Protein AF-A0A6M3KGF4-F1 (afdb_monomer_lite)

Structure (mmCIF, N/CA/C/O backbone):
data_AF-A0A6M3KGF4-F1
#
_entry.id   AF-A0A6M3KGF4-F1
#
loop_
_atom_site.group_PDB
_atom_site.id
_atom_site.type_symbol
_atom_site.label_atom_id
_atom_site.label_alt_id
_atom_site.label_comp_id
_atom_site.label_asym_id
_atom_site.label_entity_id
_atom_site.label_seq_id
_atom_site.pdbx_PDB_ins_code
_atom_site.Cartn_x
_atom_site.Cartn_y
_atom_site.Cartn_z
_atom_site.occupancy
_atom_site.B_iso_or_equiv
_atom_site.auth_seq_id
_atom_site.auth_comp_id
_atom_site.auth_asym_id
_atom_site.auth_atom_id
_atom_site.pdbx_PDB_model_num
ATOM 1 N N . MET A 1 1 ? -1.467 29.979 -28.316 1.00 37.75 1 MET A N 1
ATOM 2 C CA . MET A 1 1 ? -2.458 28.995 -27.836 1.00 37.75 1 MET A CA 1
ATOM 3 C C . MET A 1 1 ? -1.749 27.664 -27.635 1.00 37.75 1 MET A C 1
ATOM 5 O O . MET A 1 1 ? -1.586 26.930 -28.591 1.00 37.75 1 MET A O 1
ATOM 9 N N . TYR A 1 2 ? -1.258 27.412 -26.422 1.00 24.67 2 TYR A N 1
ATOM 10 C CA . TYR A 1 2 ? -0.949 26.083 -25.887 1.00 24.67 2 TYR A CA 1
ATOM 11 C C . TYR A 1 2 ? -1.239 26.147 -24.384 1.00 24.67 2 TYR A C 1
ATOM 13 O O . TYR A 1 2 ? -1.019 27.176 -23.746 1.00 24.67 2 TYR A O 1
ATOM 21 N N . LEU A 1 3 ? -1.892 25.095 -23.906 1.00 28.03 3 LEU A N 1
ATOM 22 C CA . LEU A 1 3 ? -2.767 25.063 -22.739 1.00 28.03 3 LEU A CA 1
ATOM 23 C C . LEU A 1 3 ? -2.008 25.151 -21.410 1.00 28.03 3 LEU A C 1
ATOM 25 O O . LEU A 1 3 ? -0.875 24.692 -21.294 1.00 28.03 3 LEU A O 1
ATOM 29 N N . ALA A 1 4 ? -2.687 25.726 -20.415 1.00 31.45 4 ALA A N 1
ATOM 30 C CA . ALA A 1 4 ? -2.263 25.841 -19.028 1.00 31.45 4 ALA A CA 1
ATOM 31 C C . ALA A 1 4 ? -1.691 24.514 -18.497 1.00 31.45 4 ALA A C 1
ATOM 33 O O . ALA A 1 4 ? -2.421 23.547 -18.274 1.00 31.45 4 ALA A O 1
ATOM 34 N N . GLY A 1 5 ? -0.375 24.478 -18.284 1.00 29.86 5 GLY A N 1
ATOM 35 C CA . GLY A 1 5 ? 0.292 23.399 -17.572 1.00 29.86 5 GLY A CA 1
ATOM 36 C C . GLY A 1 5 ? -0.103 23.470 -16.106 1.00 29.86 5 GLY A C 1
ATOM 37 O O . GLY A 1 5 ? 0.486 24.218 -15.332 1.00 29.86 5 GLY A O 1
ATOM 38 N N . THR A 1 6 ? -1.137 22.726 -15.723 1.00 32.28 6 THR A N 1
ATOM 39 C CA . THR A 1 6 ? -1.469 22.520 -14.315 1.00 32.28 6 THR A CA 1
ATOM 40 C C . THR A 1 6 ? -0.235 21.934 -13.636 1.00 32.28 6 THR A C 1
ATOM 42 O O . THR A 1 6 ? 0.205 20.850 -14.026 1.00 32.28 6 THR A O 1
ATOM 45 N N . ASN A 1 7 ? 0.318 22.634 -12.645 1.00 32.19 7 ASN A N 1
ATOM 46 C CA . ASN A 1 7 ? 1.295 22.095 -11.703 1.00 32.19 7 ASN A CA 1
ATOM 47 C C . ASN A 1 7 ? 0.668 20.879 -11.000 1.00 32.19 7 ASN A C 1
ATOM 49 O O . ASN A 1 7 ? 0.086 21.006 -9.924 1.00 32.19 7 ASN A O 1
ATOM 53 N N . ARG A 1 8 ? 0.705 19.703 -11.638 1.00 37.78 8 ARG A N 1
ATOM 54 C CA . ARG A 1 8 ? 0.238 18.453 -11.043 1.00 37.78 8 ARG A CA 1
ATOM 55 C C . ARG A 1 8 ? 1.224 18.100 -9.944 1.00 37.78 8 ARG A C 1
ATOM 57 O O . ARG A 1 8 ? 2.333 17.647 -10.207 1.00 37.78 8 ARG A O 1
ATOM 64 N N . ILE A 1 9 ? 0.806 18.376 -8.717 1.00 43.25 9 ILE A N 1
ATOM 65 C CA . ILE A 1 9 ? 1.417 17.868 -7.496 1.00 43.25 9 ILE A CA 1
ATOM 66 C C . ILE A 1 9 ? 1.456 16.339 -7.633 1.00 43.25 9 ILE A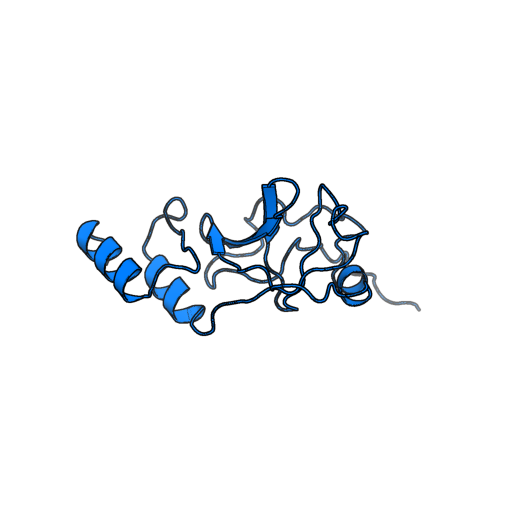 C 1
ATOM 68 O O . ILE A 1 9 ? 0.431 15.710 -7.896 1.00 43.25 9 ILE A O 1
ATOM 72 N N . ILE A 1 10 ? 2.663 15.776 -7.584 1.00 44.53 10 ILE A N 1
ATOM 73 C CA . ILE A 1 10 ? 2.916 14.351 -7.806 1.00 44.53 10 ILE A CA 1
ATOM 74 C C . ILE A 1 10 ? 2.739 13.641 -6.472 1.00 44.53 10 ILE A C 1
ATOM 76 O O . ILE A 1 10 ? 3.567 13.780 -5.574 1.00 44.53 10 ILE A O 1
ATOM 80 N N . ASP A 1 11 ? 1.673 12.861 -6.373 1.00 50.09 11 ASP A N 1
ATOM 81 C CA . ASP A 1 11 ? 1.500 11.905 -5.297 1.00 50.09 11 ASP A CA 1
ATOM 82 C C . ASP A 1 11 ? 2.476 10.734 -5.499 1.00 50.09 11 ASP A C 1
ATOM 84 O O . ASP A 1 11 ? 2.529 10.127 -6.569 1.00 50.09 11 ASP A O 1
ATOM 88 N N . THR A 1 12 ? 3.248 10.385 -4.467 1.00 51.66 12 THR A N 1
ATOM 89 C CA . THR A 1 12 ? 4.120 9.192 -4.447 1.00 51.66 12 THR A CA 1
ATOM 90 C C . THR A 1 12 ? 3.331 7.873 -4.334 1.00 51.66 12 THR A C 1
ATOM 92 O O . THR A 1 12 ? 3.932 6.812 -4.179 1.00 51.66 12 THR A O 1
ATOM 95 N N . GLY A 1 13 ? 1.995 7.955 -4.430 1.00 54.28 13 GLY A N 1
ATOM 96 C CA . GLY A 1 13 ? 0.993 6.895 -4.589 1.00 54.28 13 GLY A CA 1
ATOM 97 C C . GLY A 1 13 ? -0.425 7.471 -4.475 1.00 54.28 13 GLY A C 1
ATOM 98 O O . GLY A 1 13 ? -0.625 8.466 -3.786 1.00 54.28 13 GLY A O 1
ATOM 99 N N . ASP A 1 14 ? -1.408 6.886 -5.162 1.00 58.22 14 ASP A N 1
ATOM 100 C CA . ASP A 1 14 ? -2.791 7.389 -5.245 1.00 58.22 14 ASP A CA 1
ATOM 101 C C . ASP A 1 14 ? -3.824 6.508 -4.518 1.00 58.22 14 ASP A C 1
ATOM 103 O O . ASP A 1 14 ? -5.027 6.763 -4.598 1.00 58.22 14 ASP A O 1
ATOM 107 N N . THR A 1 15 ? -3.365 5.497 -3.774 1.00 55.19 15 THR A N 1
ATOM 108 C CA . THR A 1 15 ? -4.227 4.637 -2.961 1.00 55.19 15 THR A CA 1
ATOM 109 C C . THR A 1 15 ? -4.331 5.173 -1.534 1.00 55.19 15 THR A C 1
ATOM 111 O O . THR A 1 15 ? -3.426 5.004 -0.712 1.00 55.19 15 THR A O 1
ATOM 114 N N . TYR A 1 16 ? -5.449 5.818 -1.215 1.00 60.41 16 TYR A N 1
ATOM 115 C CA . TYR A 1 16 ? -5.696 6.384 0.113 1.00 60.41 16 TYR A CA 1
ATOM 116 C C . TYR A 1 16 ? -6.655 5.515 0.907 1.00 60.41 16 TYR A C 1
ATOM 118 O O . TYR A 1 16 ? -7.542 4.876 0.352 1.00 60.41 16 TYR A O 1
ATOM 126 N N . PHE A 1 17 ? -6.481 5.541 2.224 1.00 58.16 17 PHE A N 1
ATOM 127 C CA . PHE A 1 17 ? -7.542 5.179 3.151 1.00 58.16 17 PHE A CA 1
ATOM 128 C C . PHE A 1 17 ? -8.685 6.183 2.968 1.00 58.16 17 PHE A C 1
ATOM 130 O O . PHE A 1 17 ? -8.419 7.388 2.969 1.00 58.16 17 PHE A O 1
ATOM 137 N N . ALA A 1 18 ? -9.924 5.711 2.807 1.00 57.31 18 ALA A N 1
ATOM 138 C CA . ALA A 1 18 ? -11.056 6.498 2.301 1.00 57.31 18 ALA A CA 1
ATOM 139 C C . ALA A 1 18 ? -11.340 7.837 3.024 1.00 57.31 18 ALA A C 1
ATOM 141 O O . ALA A 1 18 ? -11.991 8.710 2.457 1.00 57.31 18 ALA A O 1
ATOM 142 N N . GLU A 1 19 ? -10.855 8.022 4.254 1.00 52.41 19 GLU A N 1
ATOM 143 C CA . GLU A 1 19 ? -11.136 9.188 5.105 1.00 52.41 19 GLU A CA 1
ATOM 144 C C . GLU A 1 19 ? -10.016 10.243 5.173 1.00 52.41 19 GLU A C 1
ATOM 146 O O . GLU A 1 19 ? -10.200 11.278 5.815 1.00 52.41 19 GLU A O 1
ATOM 151 N N . ILE A 1 20 ? -8.842 10.020 4.568 1.00 55.28 20 ILE A N 1
ATOM 152 C CA . ILE A 1 20 ? -7.712 10.957 4.709 1.00 55.28 20 ILE A CA 1
ATOM 153 C C . ILE A 1 20 ? -7.602 11.862 3.482 1.00 55.28 20 I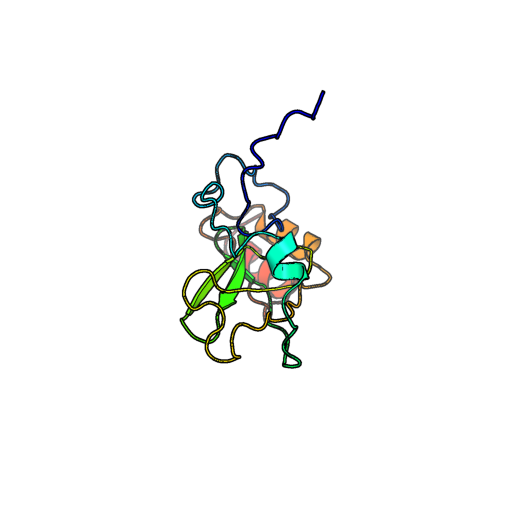LE A C 1
ATOM 155 O O . ILE A 1 20 ? -7.287 11.406 2.385 1.00 55.28 20 ILE A O 1
ATOM 159 N N . SER A 1 21 ? -7.815 13.170 3.687 1.00 49.88 21 SER A N 1
ATOM 160 C CA . SER A 1 21 ? -7.526 14.190 2.672 1.00 49.88 21 SER A CA 1
ATOM 161 C C . SER A 1 21 ? -6.041 14.172 2.291 1.00 49.88 21 SER A C 1
ATOM 163 O O . SER A 1 21 ? -5.159 14.155 3.156 1.00 49.88 21 SER A O 1
ATOM 165 N N . LYS A 1 22 ? -5.777 14.264 0.982 1.00 52.19 22 LYS A N 1
ATOM 166 C CA . LYS A 1 22 ? -4.439 14.402 0.388 1.00 52.19 22 LYS A CA 1
ATOM 167 C C . LYS A 1 22 ? -3.641 15.584 0.955 1.00 52.19 22 LYS A C 1
ATOM 169 O O . LYS A 1 22 ? -2.410 15.561 0.935 1.00 52.19 22 LYS A O 1
ATOM 174 N N . ASP A 1 23 ? -4.328 16.597 1.481 1.00 50.03 23 ASP A N 1
ATOM 175 C CA . ASP A 1 23 ? -3.736 17.885 1.849 1.00 50.03 23 ASP A CA 1
ATOM 176 C C . ASP A 1 23 ? -2.842 17.830 3.096 1.00 50.03 23 ASP A C 1
ATOM 178 O O . ASP A 1 23 ? -1.932 18.650 3.225 1.00 50.03 23 ASP A O 1
ATOM 182 N N . ASN A 1 24 ? -3.051 16.843 3.979 1.00 46.66 24 ASN A N 1
ATOM 183 C CA . ASN A 1 24 ? -2.377 16.750 5.284 1.00 46.66 24 ASN A CA 1
ATOM 184 C C . ASN A 1 24 ? -1.395 15.573 5.403 1.00 46.66 24 ASN A C 1
ATOM 186 O O . ASN A 1 24 ? -0.907 15.270 6.493 1.00 46.66 24 ASN A O 1
ATOM 190 N N . ILE A 1 25 ? -1.092 14.892 4.297 1.00 48.97 25 ILE A N 1
ATOM 191 C CA . ILE A 1 25 ? -0.169 13.757 4.293 1.00 48.97 25 ILE A CA 1
ATOM 192 C C . ILE A 1 25 ? 1.254 14.249 3.991 1.00 48.97 25 ILE A C 1
ATOM 194 O O . ILE A 1 25 ? 1.548 14.705 2.888 1.00 48.97 25 ILE A O 1
ATOM 198 N N . ALA A 1 26 ? 2.170 14.128 4.957 1.00 41.38 26 ALA A N 1
ATOM 199 C CA . ALA A 1 26 ? 3.587 14.429 4.742 1.00 41.38 26 ALA A CA 1
ATOM 200 C C . ALA A 1 26 ? 4.182 13.542 3.621 1.00 41.38 26 ALA A C 1
ATOM 202 O O . ALA A 1 26 ? 4.044 12.316 3.653 1.00 41.38 26 ALA A O 1
ATOM 203 N N . GLY A 1 27 ? 4.852 14.167 2.642 1.00 44.97 27 GLY A N 1
ATOM 204 C CA . GLY A 1 27 ? 5.556 13.492 1.536 1.00 44.97 27 GLY A CA 1
ATOM 205 C C . GLY A 1 27 ? 4.881 13.551 0.155 1.00 44.97 27 GLY A C 1
ATOM 206 O O . GLY A 1 27 ? 5.489 13.121 -0.819 1.00 44.97 27 GLY A O 1
ATOM 207 N N . SER A 1 28 ? 3.678 14.123 0.037 1.00 46.09 28 SER A N 1
ATOM 208 C CA . SER A 1 28 ? 2.869 14.165 -1.201 1.00 46.09 28 SER A CA 1
ATOM 209 C C . SER A 1 28 ? 3.263 15.241 -2.228 1.00 46.09 28 SER A C 1
ATOM 211 O O . SER A 1 28 ? 2.584 15.404 -3.236 1.00 46.09 28 SER A O 1
ATOM 213 N N . LYS A 1 29 ? 4.324 16.030 -1.990 1.00 50.06 29 LYS A N 1
ATOM 214 C CA . LYS A 1 29 ? 4.611 17.244 -2.789 1.00 50.06 29 LYS A CA 1
ATOM 215 C C . LYS A 1 29 ? 6.022 17.330 -3.374 1.00 50.06 29 LYS A C 1
ATOM 217 O O . LYS A 1 29 ? 6.435 18.411 -3.784 1.00 50.06 29 LYS A O 1
ATOM 222 N N . VAL A 1 30 ? 6.773 16.226 -3.432 1.00 50.06 30 VAL A N 1
ATOM 223 C CA . VAL A 1 30 ? 8.117 16.232 -4.037 1.00 50.06 30 VAL A CA 1
ATOM 224 C C . VAL A 1 30 ? 8.060 15.651 -5.446 1.00 50.06 30 VAL A C 1
ATOM 226 O O . VAL A 1 30 ? 7.818 14.463 -5.642 1.00 50.06 30 VAL A O 1
ATOM 229 N N . ALA A 1 31 ? 8.318 16.499 -6.442 1.00 50.97 31 ALA A N 1
ATOM 230 C CA . ALA A 1 31 ? 8.403 16.089 -7.835 1.00 50.97 31 ALA A CA 1
ATOM 231 C C . ALA A 1 31 ? 9.699 15.309 -8.101 1.00 50.97 31 ALA A C 1
ATOM 233 O O . ALA A 1 31 ? 10.722 15.869 -8.491 1.00 50.97 31 ALA A O 1
ATOM 234 N N . ILE A 1 32 ? 9.655 13.992 -7.917 1.00 60.38 32 ILE A N 1
ATOM 235 C CA . ILE A 1 32 ? 10.729 13.096 -8.342 1.00 60.38 32 ILE A CA 1
ATOM 236 C C . ILE A 1 32 ? 10.388 12.595 -9.749 1.00 60.38 32 ILE A C 1
ATOM 238 O O . ILE A 1 32 ? 9.541 11.722 -9.912 1.00 60.38 32 ILE A O 1
ATOM 242 N N . LYS A 1 33 ? 11.043 13.145 -10.784 1.00 63.81 33 LYS A N 1
ATOM 243 C CA . LYS A 1 33 ? 10.737 12.886 -12.212 1.00 63.81 33 LYS A CA 1
ATOM 244 C C . LYS A 1 33 ? 10.594 1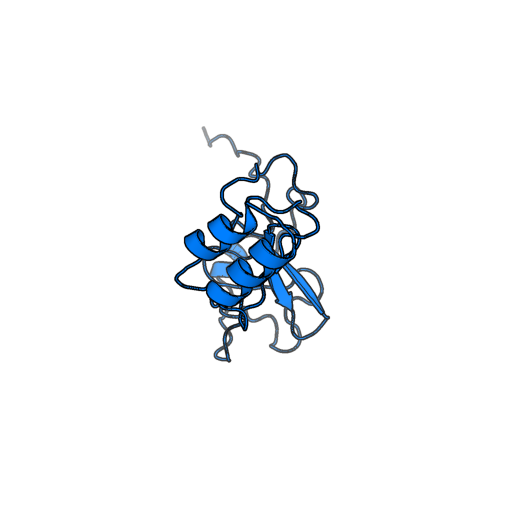1.393 -12.567 1.00 63.81 33 LYS A C 1
ATOM 246 O O . LYS A 1 33 ? 9.771 11.038 -13.403 1.00 63.81 33 LYS A O 1
ATOM 251 N N . PHE A 1 34 ? 11.364 10.514 -11.925 1.00 65.69 34 PHE A N 1
ATOM 252 C CA . PHE A 1 34 ? 11.335 9.069 -12.191 1.00 65.69 34 PHE A CA 1
ATOM 253 C C . PHE A 1 34 ? 10.230 8.295 -11.452 1.00 65.69 34 PHE A C 1
ATOM 255 O O . PHE A 1 34 ? 9.992 7.141 -11.784 1.00 65.69 34 PHE A O 1
ATOM 262 N N . LEU A 1 35 ? 9.545 8.912 -10.487 1.00 68.12 35 LEU A N 1
ATOM 263 C CA . LEU A 1 35 ? 8.368 8.344 -9.812 1.00 68.12 35 LEU A CA 1
ATOM 264 C C . LEU A 1 35 ? 7.054 8.868 -10.395 1.00 68.12 35 LEU A C 1
ATOM 266 O O . LEU A 1 35 ? 5.988 8.652 -9.828 1.00 68.12 35 LEU A O 1
ATOM 270 N N . GLN A 1 36 ? 7.115 9.575 -11.524 1.00 73.38 36 GLN A N 1
ATOM 271 C CA . GLN A 1 36 ? 5.912 9.943 -12.253 1.00 73.38 36 GLN A CA 1
ATOM 272 C C . GLN A 1 36 ? 5.181 8.675 -12.692 1.00 73.38 36 GLN A C 1
ATOM 274 O O . GLN A 1 36 ? 5.802 7.768 -13.247 1.00 73.38 36 GLN A O 1
ATOM 279 N N . ARG A 1 37 ? 3.863 8.643 -12.475 1.00 75.19 37 ARG A N 1
ATOM 280 C CA . ARG A 1 37 ? 2.981 7.537 -12.870 1.00 75.19 37 ARG A CA 1
ATOM 281 C C . ARG A 1 37 ? 3.243 7.083 -14.307 1.00 75.19 37 ARG A C 1
ATOM 283 O O . ARG A 1 37 ? 3.503 5.907 -14.528 1.00 75.19 37 ARG A O 1
ATOM 290 N N . ASP A 1 38 ? 3.283 8.023 -15.251 1.00 80.06 38 ASP A N 1
ATOM 291 C CA . ASP A 1 38 ? 3.536 7.727 -16.667 1.00 80.06 38 ASP A CA 1
ATOM 292 C C . ASP A 1 38 ? 4.924 7.111 -16.893 1.00 80.06 38 ASP A C 1
ATOM 294 O O . ASP A 1 38 ? 5.073 6.200 -17.703 1.00 80.06 38 ASP A O 1
ATOM 298 N N . THR A 1 39 ? 5.945 7.546 -16.151 1.00 82.25 39 THR A N 1
ATOM 299 C CA . THR A 1 39 ? 7.271 6.913 -16.199 1.00 82.25 39 THR A CA 1
ATOM 300 C C . THR A 1 39 ? 7.196 5.474 -15.694 1.00 82.25 39 THR A C 1
ATOM 302 O O . THR A 1 39 ? 7.694 4.574 -16.361 1.00 82.25 39 THR A O 1
ATOM 305 N N . ILE A 1 40 ? 6.543 5.237 -14.550 1.00 85.12 40 ILE A N 1
ATOM 306 C CA . ILE A 1 40 ? 6.407 3.903 -13.944 1.00 85.12 40 ILE A CA 1
ATOM 307 C C . ILE A 1 40 ? 5.642 2.949 -14.872 1.00 85.12 40 ILE A C 1
ATOM 309 O O . ILE A 1 40 ? 6.072 1.811 -15.050 1.00 85.12 40 ILE A O 1
ATOM 313 N N . LEU A 1 41 ? 4.550 3.411 -15.489 1.00 87.25 41 LEU A N 1
ATOM 314 C CA . LEU A 1 41 ? 3.730 2.620 -16.415 1.00 87.25 41 LEU A CA 1
ATOM 315 C C . LEU A 1 41 ? 4.501 2.158 -17.660 1.00 87.25 41 LEU A C 1
ATOM 317 O O . LEU A 1 41 ? 4.179 1.114 -18.220 1.00 87.25 41 LEU A O 1
ATOM 321 N N . 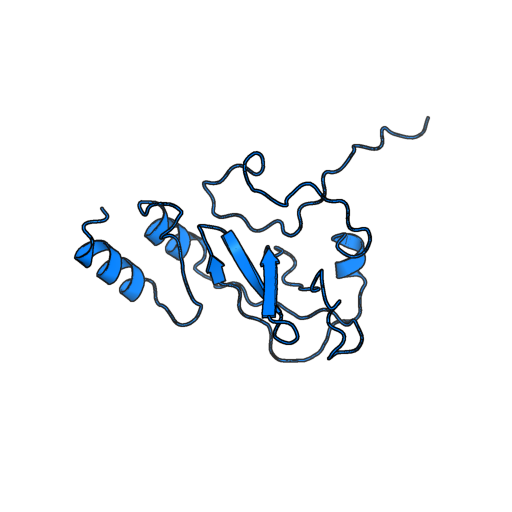ASN A 1 42 ? 5.517 2.914 -18.080 1.00 90.00 42 ASN A N 1
ATOM 322 C CA . ASN A 1 42 ? 6.321 2.615 -19.266 1.00 90.00 42 ASN A CA 1
ATOM 323 C C . ASN A 1 42 ? 7.591 1.797 -18.968 1.00 90.00 42 ASN A C 1
ATOM 325 O O . ASN A 1 42 ? 8.331 1.455 -19.892 1.00 90.00 42 ASN A O 1
ATOM 329 N N . LEU A 1 43 ? 7.879 1.478 -17.701 1.00 91.69 43 LEU A N 1
ATOM 330 C CA . LEU A 1 43 ? 9.041 0.664 -17.344 1.00 91.69 43 LEU A CA 1
ATOM 331 C C . LEU A 1 43 ? 8.767 -0.838 -17.535 1.00 91.69 43 LEU A C 1
ATOM 333 O O . LEU A 1 43 ? 7.648 -1.301 -17.304 1.00 91.69 43 LEU A O 1
ATOM 337 N N . PRO A 1 44 ? 9.791 -1.645 -17.877 1.00 96.81 44 PRO A N 1
ATOM 338 C CA . PRO A 1 44 ? 9.620 -3.086 -17.988 1.00 96.81 44 PRO A CA 1
ATOM 339 C C . PRO A 1 44 ? 9.219 -3.704 -16.647 1.00 96.81 44 PRO A C 1
ATOM 341 O O . PRO A 1 44 ? 9.797 -3.404 -15.596 1.00 96.81 44 PRO A O 1
ATOM 344 N N . VAL A 1 45 ? 8.247 -4.610 -16.692 1.00 96.75 45 VAL A N 1
ATOM 345 C CA . VAL A 1 45 ? 7.726 -5.288 -15.505 1.00 96.75 45 VAL A CA 1
ATOM 346 C C . VAL A 1 45 ? 8.587 -6.503 -15.177 1.00 96.75 45 VAL A C 1
ATOM 348 O O . VAL A 1 45 ? 8.908 -7.319 -16.038 1.00 96.75 45 VAL A O 1
ATOM 351 N N . TYR A 1 46 ? 8.957 -6.642 -13.909 1.00 97.50 46 TYR A N 1
ATOM 352 C CA . TYR A 1 46 ? 9.612 -7.840 -13.407 1.00 97.50 46 TYR A CA 1
ATOM 353 C C . TYR A 1 46 ? 8.592 -8.966 -13.202 1.00 97.50 46 TYR A C 1
ATOM 355 O O . TYR A 1 46 ? 7.623 -8.807 -12.454 1.00 97.50 46 TYR A O 1
ATOM 363 N N . ASP A 1 47 ? 8.833 -10.115 -13.836 1.00 95.25 47 ASP A N 1
ATOM 364 C CA . ASP A 1 47 ? 7.967 -11.294 -13.754 1.00 95.25 47 ASP A CA 1
ATOM 365 C C . ASP A 1 47 ? 8.282 -12.164 -12.527 1.00 95.25 47 ASP A C 1
ATOM 367 O O . ASP A 1 47 ? 8.686 -13.319 -12.613 1.00 95.25 47 ASP A O 1
ATOM 371 N N . GLY A 1 48 ? 8.176 -11.550 -11.351 1.00 95.19 48 GLY A N 1
ATOM 372 C CA . GLY A 1 48 ? 8.341 -12.221 -10.067 1.00 95.19 48 GLY A CA 1
ATOM 373 C C . GLY A 1 48 ? 7.076 -12.176 -9.221 1.00 95.19 48 GLY A C 1
ATOM 374 O O . GLY A 1 48 ? 6.036 -11.639 -9.613 1.00 95.19 48 GLY A O 1
ATOM 375 N N . LYS A 1 49 ? 7.182 -12.708 -7.999 1.00 96.19 49 LYS A N 1
ATOM 376 C CA . LYS A 1 49 ? 6.092 -12.656 -7.020 1.00 96.19 49 LYS A CA 1
ATOM 377 C C . LYS A 1 49 ? 5.688 -11.194 -6.750 1.00 96.19 49 LYS A C 1
ATOM 379 O O . LYS A 1 49 ? 6.568 -10.375 -6.464 1.00 96.19 49 LYS A O 1
ATOM 384 N N . PRO A 1 50 ? 4.385 -10.856 -6.802 1.00 96.94 50 PRO A N 1
ATOM 385 C CA . PRO A 1 50 ? 3.929 -9.504 -6.517 1.00 96.94 50 PRO A CA 1
ATOM 386 C C . PRO A 1 50 ? 4.183 -9.138 -5.052 1.00 96.94 50 PRO A C 1
ATOM 388 O O . PRO A 1 50 ? 4.036 -9.972 -4.152 1.00 96.94 50 PRO A O 1
ATOM 391 N N . LEU A 1 51 ? 4.522 -7.873 -4.816 1.00 97.06 51 LEU A N 1
ATOM 392 C CA . LEU A 1 51 ? 4.604 -7.311 -3.473 1.00 97.06 51 LEU A CA 1
ATOM 393 C C . LEU A 1 51 ? 3.197 -7.166 -2.901 1.00 97.06 51 LEU A C 1
ATOM 395 O O . LEU A 1 51 ? 2.273 -6.797 -3.620 1.00 97.06 51 LEU A O 1
ATOM 399 N N . LYS A 1 52 ? 3.012 -7.443 -1.614 1.00 97.00 52 LYS A N 1
ATOM 400 C CA . LYS A 1 52 ? 1.720 -7.237 -0.957 1.00 97.00 52 LYS A CA 1
ATOM 401 C C . LYS A 1 52 ? 1.669 -5.826 -0.367 1.00 97.00 52 LYS A C 1
ATOM 403 O O . LYS A 1 52 ? 2.618 -5.413 0.299 1.00 97.00 52 LYS A O 1
ATOM 408 N N . ALA A 1 53 ? 0.582 -5.101 -0.610 1.00 95.38 53 ALA A N 1
ATOM 409 C CA . ALA A 1 53 ? 0.342 -3.823 0.055 1.00 95.38 53 ALA A CA 1
ATOM 410 C C . ALA A 1 53 ? -0.124 -4.041 1.498 1.00 95.38 53 ALA A C 1
ATOM 412 O O . ALA A 1 53 ? -0.748 -5.054 1.797 1.00 95.38 53 ALA A O 1
ATOM 413 N N . ARG A 1 54 ? 0.154 -3.081 2.375 1.00 95.38 54 ARG A N 1
ATOM 414 C CA . ARG A 1 54 ? -0.226 -3.091 3.795 1.00 95.38 54 ARG A CA 1
ATOM 415 C C . ARG A 1 54 ? -0.700 -1.704 4.221 1.00 95.38 54 ARG A C 1
ATOM 417 O O . ARG A 1 54 ? -0.418 -0.736 3.515 1.00 95.38 54 ARG A O 1
ATOM 424 N N . ILE A 1 55 ? -1.350 -1.580 5.375 1.00 92.62 55 ILE A N 1
ATOM 425 C CA . ILE A 1 55 ? -1.696 -0.271 5.946 1.00 92.62 55 ILE A CA 1
ATOM 426 C C . ILE A 1 55 ? -0.662 0.125 7.003 1.00 92.62 55 ILE A C 1
ATOM 428 O O . ILE A 1 55 ? -0.327 -0.650 7.898 1.00 92.62 55 ILE A O 1
ATOM 432 N N . ASN A 1 56 ? -0.154 1.354 6.904 1.00 90.44 56 ASN A N 1
ATOM 433 C CA . ASN A 1 56 ? 0.767 1.950 7.865 1.00 90.44 56 ASN A CA 1
ATOM 434 C C . ASN A 1 56 ? 0.336 3.366 8.243 1.00 90.44 56 ASN A C 1
ATOM 436 O O . ASN A 1 56 ? 0.406 4.265 7.404 1.00 90.44 56 ASN A O 1
ATOM 440 N N . PHE A 1 57 ? -0.061 3.591 9.498 1.00 88.75 57 PHE A N 1
ATOM 441 C CA . PHE A 1 57 ? -0.601 4.883 9.934 1.00 88.75 57 PHE A CA 1
ATOM 442 C C . PHE A 1 57 ? -1.721 5.365 8.999 1.00 88.75 57 PHE A C 1
ATOM 444 O O . PHE A 1 57 ? -1.658 6.483 8.491 1.00 88.75 57 PHE A O 1
ATOM 451 N N . ALA A 1 58 ? -2.691 4.488 8.711 1.00 86.56 58 ALA A N 1
ATOM 452 C CA . ALA A 1 58 ? -3.821 4.772 7.822 1.00 86.56 58 ALA A CA 1
ATOM 453 C C . ALA A 1 58 ? -3.448 5.066 6.353 1.00 86.56 58 ALA A C 1
ATOM 455 O O . ALA A 1 58 ? -4.147 5.795 5.659 1.00 86.56 58 ALA A O 1
ATOM 456 N N . ARG A 1 59 ? -2.330 4.523 5.863 1.00 86.44 59 ARG A N 1
ATOM 457 C CA . ARG A 1 59 ? -1.883 4.690 4.472 1.00 86.44 59 ARG A CA 1
ATOM 458 C C . ARG A 1 59 ? -1.615 3.342 3.840 1.00 86.44 59 ARG A C 1
ATOM 460 O O . ARG A 1 59 ? -0.904 2.539 4.442 1.00 86.44 59 ARG A O 1
ATOM 467 N N . TRP A 1 60 ? -2.121 3.113 2.633 1.00 89.94 60 TRP A N 1
ATOM 468 C CA . TRP A 1 60 ? -1.705 1.960 1.846 1.00 89.94 60 TRP A CA 1
ATOM 469 C C . TRP A 1 60 ? -0.272 2.165 1.374 1.00 89.94 60 TRP A C 1
ATOM 471 O O . TRP A 1 60 ? 0.029 3.128 0.673 1.00 89.94 60 TRP A O 1
ATOM 481 N N . VAL A 1 61 ? 0.613 1.261 1.780 1.00 91.31 61 VAL A N 1
ATOM 482 C CA . VAL A 1 61 ? 2.036 1.313 1.456 1.00 91.31 61 VAL A CA 1
ATOM 483 C C . VAL A 1 61 ? 2.534 -0.031 0.950 1.00 91.31 61 VAL A C 1
ATOM 485 O O . VAL A 1 61 ? 1.979 -1.089 1.259 1.00 91.31 61 VAL A O 1
ATOM 488 N N . VAL A 1 62 ? 3.631 0.011 0.206 1.00 93.81 62 VAL A N 1
ATOM 489 C CA . VAL A 1 62 ? 4.354 -1.157 -0.292 1.00 93.81 62 VAL A CA 1
ATOM 490 C C . VAL A 1 62 ? 5.805 -1.054 0.162 1.00 93.81 62 VAL A C 1
ATOM 492 O O . VAL A 1 62 ? 6.445 -0.018 -0.003 1.00 93.81 62 VAL A O 1
ATOM 495 N N . GLY A 1 63 ? 6.321 -2.126 0.765 1.00 94.56 63 GLY A N 1
ATOM 496 C CA . GLY A 1 63 ? 7.716 -2.207 1.199 1.00 94.56 63 GLY A CA 1
ATOM 497 C C . GLY A 1 63 ? 8.643 -2.661 0.072 1.00 94.56 63 GLY A C 1
ATOM 498 O O . GLY A 1 63 ? 8.353 -3.636 -0.622 1.00 94.56 63 GLY A O 1
ATOM 499 N N . CYS A 1 64 ? 9.779 -1.986 -0.078 1.00 95.00 64 CYS A N 1
ATOM 500 C CA . CYS A 1 64 ? 10.869 -2.390 -0.952 1.00 95.00 64 CYS A CA 1
ATOM 501 C C . CYS A 1 64 ? 11.614 -3.587 -0.335 1.00 95.00 64 CYS A C 1
ATOM 503 O O . CYS A 1 64 ? 12.210 -3.433 0.733 1.00 95.00 64 CYS A O 1
ATOM 505 N N . PRO A 1 65 ? 11.661 -4.755 -1.000 1.00 96.19 65 PRO A N 1
ATOM 506 C CA . PRO A 1 65 ? 12.357 -5.928 -0.466 1.00 96.19 65 PRO A CA 1
ATOM 507 C C . PRO A 1 65 ? 13.889 -5.804 -0.504 1.00 96.19 65 PRO A C 1
ATOM 509 O O . PRO A 1 65 ? 14.573 -6.639 0.072 1.00 96.19 65 PRO A O 1
ATOM 512 N N . ASN A 1 66 ? 14.426 -4.798 -1.201 1.00 95.62 66 ASN A N 1
ATOM 513 C CA . ASN A 1 66 ? 15.862 -4.613 -1.400 1.00 95.62 66 ASN A CA 1
ATOM 514 C C . ASN A 1 66 ? 16.474 -3.703 -0.324 1.00 95.62 66 ASN A C 1
ATOM 516 O O . ASN A 1 66 ? 17.374 -4.113 0.397 1.00 95.62 66 ASN A O 1
ATOM 520 N N . CYS A 1 67 ? 15.957 -2.479 -0.171 1.00 93.88 67 CYS A N 1
ATOM 521 C CA . CYS A 1 67 ? 16.540 -1.484 0.739 1.00 93.88 67 CYS A CA 1
ATOM 522 C C . CYS A 1 67 ? 15.692 -1.181 1.985 1.00 93.88 67 CYS A C 1
ATOM 524 O O . CYS A 1 67 ? 16.025 -0.266 2.733 1.00 93.88 67 CYS A O 1
ATOM 526 N N . GLY A 1 68 ? 14.565 -1.875 2.185 1.00 92.81 68 GLY A N 1
ATOM 527 C CA . GLY A 1 68 ? 13.690 -1.696 3.351 1.00 92.81 68 GLY A CA 1
ATOM 528 C C . GLY A 1 68 ? 12.846 -0.414 3.366 1.00 92.81 68 GLY A C 1
ATOM 529 O O . GLY A 1 68 ? 12.027 -0.248 4.268 1.00 92.81 68 GLY A O 1
ATOM 530 N N . ASN A 1 69 ? 12.991 0.476 2.375 1.00 90.62 69 ASN A N 1
ATOM 531 C CA . ASN A 1 69 ? 12.147 1.668 2.255 1.00 90.62 69 ASN A CA 1
ATOM 532 C C . ASN A 1 69 ? 10.685 1.295 1.946 1.00 90.62 69 ASN A C 1
ATOM 534 O O . ASN A 1 69 ? 10.409 0.186 1.490 1.00 90.62 69 ASN A O 1
ATOM 538 N N . ALA A 1 70 ? 9.745 2.218 2.133 1.00 89.75 70 ALA A N 1
ATOM 539 C CA . ALA A 1 70 ? 8.349 2.021 1.754 1.00 89.75 70 ALA A CA 1
ATOM 540 C C . ALA A 1 70 ? 7.800 3.233 1.002 1.00 89.75 70 ALA A C 1
ATOM 542 O O . ALA A 1 70 ? 8.115 4.367 1.341 1.00 89.75 70 ALA A O 1
ATOM 543 N N . GLU A 1 71 ? 6.944 2.970 0.018 1.00 86.00 71 GLU A N 1
ATOM 544 C CA . GLU A 1 71 ? 6.239 3.996 -0.758 1.00 86.00 71 GLU A CA 1
ATOM 545 C C . GLU A 1 71 ? 4.731 3.813 -0.609 1.00 86.00 71 GLU A C 1
ATOM 547 O O . GLU A 1 71 ? 4.271 2.740 -0.205 1.00 86.00 71 GLU A O 1
ATOM 552 N N . TYR A 1 72 ? 3.953 4.833 -0.963 1.00 83.50 72 TYR A N 1
ATOM 553 C CA . TYR A 1 72 ? 2.508 4.674 -1.092 1.00 83.50 72 TYR A CA 1
ATOM 554 C C . TYR A 1 72 ? 2.178 3.667 -2.198 1.00 83.50 72 TYR A C 1
ATOM 556 O O . TYR A 1 72 ? 2.906 3.518 -3.180 1.00 83.50 72 TYR A O 1
ATOM 564 N N . ALA A 1 73 ? 1.076 2.945 -2.023 1.00 83.81 73 ALA A N 1
ATOM 565 C CA . ALA A 1 73 ? 0.564 2.089 -3.080 1.00 83.81 73 ALA A CA 1
ATOM 566 C C . ALA A 1 73 ? -0.033 2.937 -4.218 1.00 83.81 73 ALA A C 1
ATOM 568 O O . ALA A 1 73 ? -0.594 4.011 -3.983 1.00 83.81 73 ALA A O 1
ATOM 569 N N . PHE A 1 74 ? 0.094 2.425 -5.443 1.00 81.25 74 PHE A N 1
ATOM 570 C CA . PHE A 1 74 ? -0.567 2.952 -6.635 1.00 81.25 74 PHE A CA 1
ATOM 571 C C . PHE A 1 74 ? -1.743 2.050 -7.031 1.00 81.25 74 PHE A C 1
ATOM 573 O O . PHE A 1 74 ? -1.619 0.820 -7.000 1.00 81.25 74 PHE A O 1
ATOM 580 N N . GLU A 1 75 ? -2.843 2.638 -7.502 1.00 84.12 75 GLU A N 1
ATOM 581 C CA . GLU A 1 75 ? -3.994 1.917 -8.063 1.00 84.12 75 GLU A CA 1
ATOM 582 C C . GLU A 1 75 ? -3.615 1.113 -9.316 1.00 84.12 75 GLU A C 1
ATOM 584 O O . GLU A 1 75 ? -4.197 0.058 -9.573 1.00 84.12 75 GLU A O 1
ATOM 589 N N . ASP A 1 76 ? -2.579 1.544 -10.047 1.00 86.25 76 ASP A N 1
ATOM 590 C CA . ASP A 1 76 ? -2.008 0.801 -11.182 1.00 86.25 76 ASP A CA 1
ATOM 591 C C . ASP A 1 76 ? -1.315 -0.504 -10.769 1.00 86.25 76 ASP A C 1
ATOM 593 O O . ASP A 1 76 ? -0.896 -1.284 -11.625 1.00 86.25 76 ASP A O 1
ATOM 597 N N . LYS A 1 77 ? -1.187 -0.769 -9.461 1.00 91.88 77 LYS A N 1
ATOM 598 C CA . LYS A 1 77 ? -0.592 -1.994 -8.911 1.00 91.88 77 LYS A CA 1
ATOM 599 C C . LYS A 1 77 ? 0.854 -2.209 -9.369 1.00 91.88 77 LYS A C 1
ATOM 601 O O . LYS A 1 77 ? 1.293 -3.347 -9.554 1.00 91.88 77 LYS A O 1
ATOM 606 N N . LEU A 1 78 ? 1.606 -1.121 -9.509 1.00 92.94 78 LEU A N 1
ATOM 607 C CA . LEU A 1 78 ? 3.036 -1.126 -9.805 1.00 92.94 78 LEU A CA 1
ATOM 608 C C . LEU A 1 78 ? 3.825 -0.459 -8.679 1.00 92.94 78 LEU A C 1
ATOM 610 O O . LEU A 1 78 ? 3.307 0.380 -7.946 1.00 92.94 78 LEU A O 1
ATOM 614 N N . PHE A 1 79 ? 5.089 -0.851 -8.542 1.00 92.31 79 PHE A N 1
ATOM 615 C CA . PHE A 1 79 ? 5.991 -0.328 -7.526 1.00 92.31 79 PHE A CA 1
ATOM 616 C C . PHE A 1 79 ? 7.394 -0.079 -8.083 1.00 92.31 79 PHE A C 1
ATOM 618 O O . PHE A 1 79 ? 8.041 -0.984 -8.630 1.00 92.31 79 PHE A O 1
ATOM 625 N N . LEU A 1 80 ? 7.886 1.136 -7.844 1.00 90.75 80 LEU A N 1
ATOM 626 C CA . LEU A 1 80 ? 9.274 1.543 -8.020 1.00 90.75 80 LEU A CA 1
ATOM 627 C C . LEU A 1 80 ? 9.742 2.244 -6.744 1.00 90.75 80 LEU A C 1
ATOM 629 O O . LEU A 1 80 ? 9.147 3.235 -6.333 1.00 90.75 80 LEU A O 1
ATOM 633 N N . CYS A 1 81 ? 10.809 1.745 -6.123 1.00 90.12 81 CYS A N 1
ATOM 634 C CA . CYS A 1 81 ? 11.351 2.374 -4.923 1.00 90.12 81 CYS A CA 1
ATOM 635 C C . CYS A 1 81 ? 12.020 3.721 -5.250 1.00 90.12 81 CYS A C 1
ATOM 637 O O . CYS A 1 81 ? 12.887 3.781 -6.124 1.00 90.12 81 CYS A O 1
ATOM 639 N N . SER A 1 82 ? 11.692 4.778 -4.499 1.00 85.88 82 SER A N 1
ATOM 640 C CA . SER A 1 82 ? 12.306 6.105 -4.664 1.00 85.88 82 SER A CA 1
ATOM 641 C C . SER A 1 82 ? 13.803 6.124 -4.344 1.00 85.88 82 SER A C 1
ATOM 643 O O . SER A 1 82 ? 14.558 6.886 -4.949 1.00 85.88 82 SER A O 1
ATOM 645 N N . GLN A 1 83 ? 14.230 5.258 -3.422 1.00 87.06 83 GLN A N 1
ATOM 646 C CA . GLN A 1 83 ? 15.587 5.217 -2.890 1.00 87.06 83 GLN A CA 1
ATOM 647 C C . GLN A 1 83 ? 16.518 4.363 -3.758 1.00 87.06 83 GLN A C 1
ATOM 649 O O . GLN A 1 83 ? 17.492 4.871 -4.308 1.00 87.06 83 GLN A O 1
ATOM 654 N N . CYS A 1 84 ? 16.235 3.063 -3.904 1.00 91.44 84 CYS A N 1
ATOM 655 C CA . CYS A 1 84 ? 17.132 2.137 -4.609 1.00 91.44 84 CYS A CA 1
ATOM 656 C C . CYS A 1 84 ? 16.759 1.903 -6.078 1.00 91.44 84 CYS A C 1
ATOM 658 O O . CYS A 1 84 ? 17.480 1.193 -6.777 1.00 91.44 84 CYS A O 1
ATOM 660 N N . LYS A 1 85 ? 15.622 2.448 -6.539 1.00 90.75 85 LYS A N 1
ATOM 661 C CA . LYS A 1 85 ? 15.107 2.281 -7.909 1.00 90.75 85 LYS A CA 1
ATOM 662 C C . LYS A 1 85 ? 15.015 0.816 -8.343 1.00 90.75 85 LYS A C 1
ATOM 664 O O . LYS A 1 85 ? 15.235 0.514 -9.506 1.00 90.75 85 LYS A O 1
ATOM 669 N N . ASN A 1 86 ? 14.727 -0.098 -7.413 1.00 94.81 86 ASN A N 1
ATOM 670 C CA . ASN A 1 86 ? 14.692 -1.543 -7.662 1.00 94.81 86 ASN A CA 1
ATOM 671 C C . ASN A 1 86 ? 15.987 -2.077 -8.326 1.00 94.81 86 ASN A C 1
ATOM 673 O O . ASN A 1 86 ? 15.941 -2.863 -9.277 1.00 94.81 86 ASN A O 1
ATOM 677 N N . SER A 1 87 ? 17.155 -1.616 -7.863 1.00 96.00 87 SER A N 1
ATOM 678 C CA . SER A 1 87 ? 18.465 -1.981 -8.427 1.00 96.00 87 SER A CA 1
ATOM 679 C C . SER A 1 87 ? 18.731 -3.492 -8.485 1.00 96.00 87 SER A C 1
ATOM 681 O O . SER A 1 87 ? 19.353 -3.968 -9.430 1.00 96.00 87 SER A O 1
ATOM 683 N N . ASP A 1 88 ? 18.188 -4.257 -7.541 1.00 97.00 88 ASP A N 1
ATOM 684 C CA . ASP A 1 88 ? 18.244 -5.722 -7.464 1.00 97.00 88 ASP A CA 1
ATOM 685 C C . ASP A 1 88 ? 17.584 -6.432 -8.656 1.00 97.00 88 ASP A C 1
ATOM 687 O O . ASP A 1 88 ? 17.925 -7.566 -8.982 1.00 97.00 88 ASP A O 1
ATOM 691 N N . ILE A 1 89 ? 16.655 -5.760 -9.336 1.00 97.38 89 ILE A N 1
ATOM 692 C CA . ILE A 1 89 ? 15.979 -6.262 -10.538 1.00 97.38 89 ILE A CA 1
ATOM 693 C C . ILE A 1 89 ? 16.222 -5.355 -11.747 1.00 97.38 89 ILE A C 1
ATOM 695 O O . ILE A 1 89 ? 15.413 -5.340 -12.678 1.00 97.38 89 ILE A O 1
ATOM 699 N N . GLN A 1 90 ? 17.359 -4.652 -11.756 1.00 96.50 90 GLN A N 1
ATOM 700 C CA . GLN A 1 90 ? 17.832 -3.827 -12.873 1.00 96.50 90 GLN A CA 1
ATOM 701 C C . GLN A 1 90 ? 16.858 -2.696 -13.246 1.00 96.50 90 GLN A C 1
ATOM 703 O O . GLN A 1 90 ? 16.638 -2.415 -14.420 1.00 96.50 90 GLN A O 1
ATOM 708 N N . GLY A 1 91 ? 16.222 -2.061 -12.257 1.00 94.12 91 GLY A N 1
ATOM 709 C CA . GLY A 1 91 ? 15.331 -0.922 -12.512 1.00 94.12 91 GLY A CA 1
ATOM 710 C C . GLY A 1 91 ? 13.923 -1.283 -12.984 1.00 94.12 91 GLY A C 1
ATOM 711 O O . GLY A 1 91 ? 13.112 -0.390 -13.217 1.00 94.12 91 GLY A O 1
ATOM 712 N N . ARG A 1 92 ? 13.607 -2.577 -13.111 1.00 96.31 92 ARG A N 1
ATOM 713 C CA . ARG A 1 92 ? 12.265 -3.045 -13.481 1.00 96.31 92 ARG A CA 1
ATOM 714 C C . ARG A 1 92 ? 11.247 -2.751 -12.381 1.00 96.31 92 ARG A C 1
ATOM 716 O O . ARG A 1 92 ? 11.572 -2.752 -11.191 1.00 96.31 92 ARG A O 1
ATOM 723 N N . VAL A 1 93 ? 9.993 -2.540 -12.765 1.00 95.50 93 VAL A N 1
ATOM 724 C CA . VAL A 1 93 ? 8.899 -2.309 -11.808 1.00 95.50 93 VAL A CA 1
ATOM 725 C C . VAL A 1 93 ? 8.344 -3.627 -11.283 1.00 95.50 93 VAL A C 1
ATOM 727 O O . VAL A 1 93 ? 8.299 -4.633 -11.993 1.00 95.50 93 VAL A O 1
ATOM 730 N N . ARG A 1 94 ? 7.915 -3.639 -10.019 1.00 96.75 94 ARG A N 1
ATOM 731 C CA . ARG A 1 94 ? 7.292 -4.811 -9.387 1.00 96.75 94 ARG A CA 1
ATOM 732 C C . ARG A 1 94 ? 5.775 -4.696 -9.461 1.00 96.75 94 ARG A C 1
ATOM 734 O O . ARG A 1 94 ? 5.236 -3.611 -9.269 1.00 96.75 94 ARG A O 1
ATOM 741 N N . LYS A 1 95 ? 5.087 -5.820 -9.670 1.00 97.19 95 LYS A N 1
ATOM 742 C CA . LYS A 1 95 ? 3.630 -5.904 -9.490 1.00 97.19 95 LYS A CA 1
ATOM 743 C C . LYS A 1 95 ? 3.281 -5.803 -8.003 1.00 97.19 95 LYS A C 1
ATOM 745 O O . LYS A 1 95 ? 4.016 -6.319 -7.157 1.00 97.19 95 LYS A O 1
ATOM 750 N N . VAL A 1 96 ? 2.138 -5.204 -7.696 1.00 95.62 96 VAL A N 1
ATOM 751 C CA . VAL A 1 96 ? 1.583 -5.069 -6.346 1.00 95.62 96 VAL A CA 1
ATOM 752 C C . VAL A 1 96 ? 0.249 -5.804 -6.268 1.00 95.62 96 VAL A C 1
ATOM 754 O O . VAL A 1 96 ? -0.607 -5.692 -7.142 1.00 95.62 96 VAL A O 1
ATOM 757 N N . LYS A 1 97 ? 0.045 -6.565 -5.198 1.00 96.06 97 LYS A N 1
ATOM 758 C CA . LYS A 1 97 ? -1.226 -7.195 -4.866 1.00 96.06 97 LYS A CA 1
ATOM 759 C C . LYS A 1 97 ? -1.908 -6.383 -3.771 1.00 96.06 97 LYS A C 1
ATOM 761 O O . LYS A 1 97 ? -1.479 -6.412 -2.617 1.00 96.06 97 LYS A O 1
ATOM 766 N N . MET A 1 98 ? -2.981 -5.697 -4.150 1.00 92.94 98 MET A N 1
ATOM 767 C CA . MET A 1 98 ? -3.950 -5.135 -3.208 1.00 92.94 98 MET A CA 1
ATOM 768 C C . MET A 1 98 ? -4.912 -6.241 -2.742 1.00 92.94 98 MET A C 1
ATOM 770 O O . MET A 1 98 ? -5.221 -7.138 -3.536 1.00 92.94 98 MET A O 1
ATOM 774 N N . PRO A 1 99 ? -5.396 -6.211 -1.491 1.00 93.44 99 PRO A N 1
ATOM 775 C CA . PRO A 1 99 ? -6.452 -7.120 -1.056 1.00 93.44 99 PRO A CA 1
ATOM 776 C C . PRO A 1 99 ? -7.778 -6.792 -1.761 1.00 93.44 99 PRO A C 1
ATOM 778 O O . PRO A 1 99 ? -8.019 -5.651 -2.146 1.00 93.44 99 PRO A O 1
ATOM 781 N N . ASN A 1 100 ? -8.662 -7.778 -1.931 1.00 91.81 100 ASN A N 1
ATOM 782 C CA . ASN A 1 100 ? -9.970 -7.550 -2.568 1.00 91.81 100 ASN A CA 1
ATOM 783 C C . ASN A 1 100 ? -10.960 -6.843 -1.624 1.00 91.81 100 ASN A C 1
ATOM 785 O O . ASN A 1 100 ? -11.859 -6.140 -2.071 1.00 91.81 100 ASN A O 1
ATOM 789 N N . ASN A 1 101 ? -10.769 -6.994 -0.315 1.00 92.88 101 ASN A N 1
ATOM 790 C CA . ASN A 1 101 ? -11.615 -6.474 0.754 1.00 92.88 101 ASN A CA 1
ATOM 791 C C . ASN A 1 101 ? -11.098 -5.148 1.352 1.00 92.88 101 ASN A C 1
ATOM 793 O O . ASN A 1 101 ? -11.309 -4.899 2.537 1.00 92.88 101 ASN A O 1
ATOM 797 N N . ARG A 1 102 ? -10.444 -4.279 0.554 1.00 91.38 102 ARG A N 1
ATOM 798 C CA . ARG A 1 102 ? -9.872 -2.990 1.024 1.00 91.38 102 ARG A CA 1
ATOM 799 C C . ARG A 1 102 ? -10.839 -2.194 1.892 1.00 91.38 102 ARG A C 1
ATOM 801 O O . ARG A 1 102 ? -10.492 -1.820 3.001 1.00 91.38 102 ARG A O 1
ATOM 808 N N . LYS A 1 103 ? -12.072 -2.011 1.412 1.00 89.62 103 LYS A N 1
ATOM 809 C CA . LYS A 1 103 ? -13.100 -1.251 2.127 1.00 89.62 103 LYS A CA 1
ATOM 810 C C . LYS A 1 103 ? -13.405 -1.838 3.509 1.00 89.62 103 LYS A C 1
ATOM 812 O O . LYS A 1 103 ? -13.538 -1.085 4.459 1.00 89.62 103 LYS A O 1
ATOM 817 N N . GLN A 1 104 ? -13.492 -3.164 3.628 1.00 93.06 104 GLN A N 1
ATOM 818 C CA . GLN A 1 104 ? -13.779 -3.820 4.908 1.00 93.06 104 GLN A CA 1
ATOM 819 C C . GLN A 1 104 ? -12.615 -3.653 5.891 1.00 93.06 104 GLN A C 1
ATOM 821 O O . GLN A 1 104 ? -12.846 -3.385 7.064 1.00 93.06 104 GLN A O 1
ATOM 826 N N . ILE A 1 105 ? -11.373 -3.751 5.402 1.00 94.75 105 ILE A N 1
ATOM 827 C CA . ILE A 1 105 ? -10.171 -3.490 6.206 1.00 94.75 105 ILE A CA 1
ATOM 828 C C . ILE A 1 105 ? -10.190 -2.040 6.705 1.00 94.75 105 ILE A C 1
ATOM 830 O O . ILE A 1 105 ? -9.989 -1.782 7.887 1.00 94.75 105 ILE A O 1
ATOM 834 N N . GLU A 1 106 ? -10.462 -1.083 5.819 1.00 92.56 106 GLU A N 1
ATOM 835 C CA . GLU A 1 1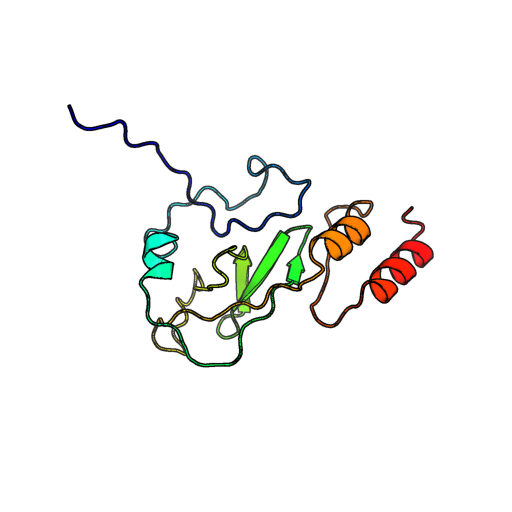06 ? -10.531 0.332 6.187 1.00 92.56 106 GLU A CA 1
ATOM 836 C C . GLU A 1 106 ? -11.660 0.613 7.187 1.00 92.56 106 GLU A C 1
ATOM 838 O O . GLU A 1 106 ? -11.432 1.276 8.197 1.00 92.56 106 GLU A O 1
ATOM 843 N N . ASP A 1 107 ? -12.847 0.043 6.975 1.00 91.94 107 ASP A N 1
ATOM 844 C CA . ASP A 1 107 ? -13.979 0.162 7.896 1.00 91.94 107 ASP A CA 1
ATOM 845 C C . ASP A 1 107 ? -13.661 -0.400 9.290 1.00 91.94 107 ASP A C 1
ATOM 847 O O . ASP A 1 107 ? -14.049 0.210 10.285 1.00 91.94 107 ASP A O 1
ATOM 851 N N . ALA A 1 108 ? -12.917 -1.506 9.382 1.00 94.25 108 ALA A N 1
ATOM 852 C CA . ALA A 1 108 ? -12.484 -2.068 10.662 1.00 94.25 108 ALA A CA 1
ATOM 853 C C . ALA A 1 108 ? -11.457 -1.174 11.383 1.00 94.25 108 ALA A C 1
ATOM 855 O O . ALA A 1 108 ? -11.366 -1.179 12.609 1.00 94.25 108 ALA A O 1
ATOM 856 N N . LEU A 1 109 ? -10.677 -0.380 10.649 1.00 93.25 109 LEU A N 1
ATOM 857 C CA . LEU A 1 109 ? -9.622 0.458 11.221 1.00 93.25 109 LEU A CA 1
ATOM 858 C C . LEU A 1 109 ? -10.056 1.903 11.490 1.00 93.25 109 LEU A C 1
ATOM 860 O O . LEU A 1 109 ? -9.382 2.597 12.254 1.00 93.25 109 LEU A O 1
A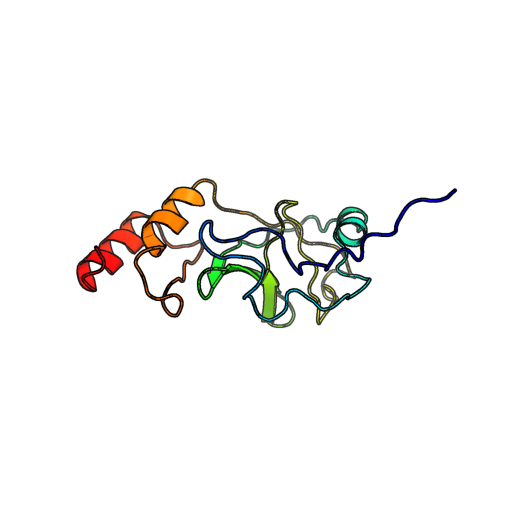TOM 864 N N . LYS A 1 110 ? -11.135 2.396 10.872 1.00 90.75 110 LYS A N 1
ATOM 865 C CA . LYS A 1 110 ? -11.475 3.831 10.870 1.00 90.75 110 LYS A CA 1
ATOM 866 C C . LYS A 1 110 ? -11.700 4.424 12.261 1.00 90.75 110 LYS A C 1
ATOM 868 O O . LYS A 1 110 ? -11.330 5.566 12.506 1.00 90.75 110 LYS A O 1
ATOM 873 N N . ASN A 1 111 ? -12.194 3.641 13.214 1.00 89.56 111 ASN A N 1
ATOM 874 C CA . ASN A 1 111 ? -12.430 4.132 14.574 1.00 89.56 111 ASN A CA 1
ATOM 875 C C . ASN A 1 111 ? -11.173 4.078 15.461 1.00 89.56 111 ASN A C 1
ATOM 877 O O . ASN A 1 111 ? -11.169 4.609 16.571 1.00 89.56 111 ASN A O 1
ATOM 881 N N . ARG A 1 112 ? -10.067 3.493 14.977 1.00 91.44 112 ARG A N 1
ATOM 882 C CA . ARG A 1 112 ? -8.779 3.525 15.679 1.00 91.44 112 ARG A CA 1
ATOM 883 C C . ARG A 1 112 ? -8.124 4.898 15.520 1.00 91.44 112 ARG A C 1
ATOM 885 O O . ARG A 1 112 ? -8.244 5.553 14.480 1.00 91.44 112 ARG A O 1
ATOM 892 N N . PHE A 1 113 ? -7.326 5.303 16.509 1.00 89.31 113 PHE A N 1
ATOM 893 C CA . PHE A 1 113 ? -6.386 6.414 16.332 1.00 89.31 113 PHE A CA 1
ATOM 894 C C . PHE A 1 113 ? -5.465 6.139 15.138 1.00 89.31 113 PHE A C 1
ATOM 896 O O . PHE A 1 113 ? -5.009 5.011 14.976 1.00 89.31 113 PHE A O 1
ATOM 903 N N . ILE A 1 114 ? -5.129 7.162 14.340 1.00 85.38 114 ILE A N 1
ATOM 904 C CA . ILE A 1 114 ? -4.296 7.022 13.125 1.00 85.38 114 ILE A CA 1
ATOM 905 C C . ILE A 1 114 ? -3.001 6.247 13.405 1.00 85.38 114 ILE A C 1
ATOM 907 O O . ILE A 1 114 ? -2.630 5.371 12.628 1.00 85.38 114 ILE A O 1
ATOM 911 N N . LYS A 1 115 ? -2.358 6.510 14.551 1.00 87.19 115 LYS A N 1
ATOM 912 C CA . LYS A 1 115 ? -1.139 5.813 15.000 1.00 87.19 115 LYS A CA 1
ATOM 913 C C . LYS A 1 115 ? -1.284 4.313 15.265 1.00 87.19 115 LYS A C 1
ATOM 915 O O . LYS A 1 115 ? -0.276 3.653 15.435 1.00 87.19 115 LYS A O 1
ATOM 920 N N . ASN A 1 116 ? -2.515 3.811 15.298 1.00 92.06 116 ASN A N 1
ATOM 921 C CA . ASN A 1 116 ? -2.861 2.409 15.505 1.00 92.06 116 ASN A CA 1
ATOM 922 C C . ASN A 1 116 ? -3.605 1.822 14.286 1.00 92.06 116 ASN A C 1
ATOM 924 O O . ASN A 1 116 ? -4.067 0.683 14.334 1.00 92.06 116 ASN A O 1
ATOM 928 N N . ARG A 1 117 ? -3.761 2.584 13.192 1.00 91.38 117 ARG A N 1
ATOM 929 C CA . ARG A 1 117 ? -4.345 2.090 11.937 1.00 91.38 117 ARG A CA 1
ATOM 930 C C . ARG A 1 117 ? -3.258 1.375 11.142 1.00 91.38 117 ARG A C 1
ATOM 932 O O . ARG A 1 117 ? -2.644 1.962 10.247 1.00 91.38 117 ARG A O 1
ATOM 939 N N . HIS A 1 118 ? -3.012 0.126 11.512 1.00 94.19 118 HIS A N 1
ATOM 940 C CA . HIS A 1 118 ? -2.111 -0.794 10.829 1.00 94.19 118 HIS A CA 1
ATOM 941 C C . HIS A 1 118 ? -2.893 -2.018 10.365 1.00 94.19 118 HIS A C 1
ATOM 943 O O . HIS A 1 118 ? -3.869 -2.400 11.000 1.00 94.19 118 HIS A O 1
ATOM 949 N N . TRP A 1 119 ? -2.470 -2.591 9.244 1.00 96.44 119 TRP A N 1
ATOM 950 C CA . TRP A 1 119 ? -2.937 -3.894 8.781 1.00 96.44 119 TRP A CA 1
ATOM 951 C C . TRP A 1 119 ? -1.852 -4.540 7.935 1.00 96.44 119 TRP A C 1
ATOM 953 O O . TRP A 1 119 ? -1.245 -3.870 7.090 1.00 96.44 119 TRP A O 1
ATOM 963 N N . PHE A 1 120 ? -1.637 -5.830 8.137 1.00 96.62 120 PHE A N 1
ATOM 964 C CA . PHE A 1 120 ? -0.720 -6.674 7.396 1.00 96.62 120 PHE A CA 1
ATOM 965 C C . PHE A 1 120 ? -1.489 -7.686 6.537 1.00 96.62 120 PHE A C 1
ATOM 967 O O . PHE A 1 120 ? -2.548 -8.160 6.934 1.00 96.62 120 PHE A O 1
ATOM 974 N N . PRO A 1 121 ? -0.953 -8.080 5.370 1.00 95.50 121 PRO A N 1
ATOM 975 C CA . PRO A 1 121 ? -1.606 -9.024 4.459 1.00 95.50 121 PRO A CA 1
ATOM 976 C C . PRO A 1 121 ? -1.940 -10.406 5.021 1.00 95.50 121 PRO A C 1
ATOM 978 O O . PRO A 1 121 ? -2.627 -11.182 4.356 1.00 95.50 121 PRO A O 1
ATOM 981 N N . GLU A 1 122 ? -1.360 -10.748 6.162 1.00 95.75 122 GLU A N 1
ATOM 982 C CA . GLU A 1 122 ? -1.558 -11.994 6.884 1.00 95.75 122 GLU A CA 1
ATOM 983 C C . GLU A 1 122 ? -2.733 -11.912 7.877 1.00 95.75 122 GLU A C 1
ATOM 985 O O . GLU A 1 122 ? -3.189 -12.955 8.332 1.00 95.75 122 GLU A O 1
ATOM 990 N N . GLU A 1 123 ? -3.246 -10.712 8.169 1.00 95.25 123 GLU A N 1
ATOM 991 C CA . GLU A 1 123 ? -4.366 -10.478 9.086 1.00 95.25 123 GLU A CA 1
ATOM 992 C C . GLU A 1 123 ? -5.717 -10.540 8.361 1.00 95.25 123 GLU A C 1
ATOM 994 O O . GLU A 1 123 ? -5.917 -9.962 7.283 1.00 95.25 123 GLU A O 1
ATOM 999 N N . THR A 1 124 ? -6.680 -11.212 8.983 1.00 95.94 124 THR A N 1
ATOM 1000 C CA . THR A 1 124 ? -8.071 -11.285 8.533 1.00 95.94 124 THR A CA 1
ATOM 1001 C C . THR A 1 124 ? -8.908 -10.134 9.098 1.00 95.94 124 THR A C 1
ATOM 1003 O O . THR A 1 124 ? -8.488 -9.406 9.994 1.00 95.94 124 THR A O 1
ATOM 1006 N N . ILE A 1 125 ? -10.130 -9.962 8.582 1.00 95.31 125 ILE A N 1
ATOM 1007 C CA . ILE A 1 125 ? -11.089 -9.006 9.162 1.00 95.31 125 ILE A CA 1
ATOM 1008 C C . ILE A 1 125 ? -11.453 -9.401 10.596 1.00 95.31 125 ILE A C 1
ATOM 1010 O O . ILE A 1 125 ? -11.514 -8.534 11.459 1.00 95.31 125 ILE A O 1
ATOM 1014 N N . THR A 1 126 ? -11.624 -10.698 10.860 1.00 95.94 126 THR A N 1
ATOM 1015 C CA . THR A 1 126 ? -11.919 -11.211 12.202 1.00 95.94 126 THR A CA 1
ATOM 1016 C C . THR A 1 126 ? -10.811 -10.858 13.190 1.00 95.94 126 THR A C 1
ATOM 1018 O O . THR A 1 126 ? -11.115 -10.380 14.277 1.00 95.94 126 THR A O 1
ATOM 1021 N N . ASP A 1 127 ? -9.539 -10.973 12.790 1.00 97.00 127 ASP A N 1
ATOM 1022 C CA . ASP A 1 127 ? -8.413 -10.577 13.648 1.00 97.00 127 ASP A CA 1
ATOM 1023 C C . ASP A 1 127 ? -8.497 -9.089 14.040 1.00 97.00 127 ASP A C 1
ATOM 1025 O O . ASP A 1 127 ? -8.312 -8.730 15.205 1.00 97.00 127 ASP A O 1
ATOM 1029 N N . LEU A 1 128 ? -8.840 -8.216 13.082 1.00 96.00 128 LEU A N 1
ATOM 1030 C CA . LEU A 1 128 ? -9.003 -6.780 13.334 1.00 96.00 128 LEU A CA 1
ATOM 1031 C C . LEU A 1 128 ? -10.192 -6.471 14.254 1.00 96.00 128 LEU A C 1
ATOM 1033 O O . LEU A 1 128 ? -10.100 -5.575 15.100 1.00 96.00 128 LEU A O 1
ATOM 1037 N N . GLU A 1 129 ? -11.310 -7.173 14.075 1.00 95.31 129 GLU A N 1
ATOM 1038 C CA . GLU A 1 129 ? -12.522 -7.027 14.887 1.00 95.31 129 GLU A CA 1
ATOM 1039 C C . GLU A 1 129 ? -12.297 -7.505 16.328 1.00 95.31 129 GLU A C 1
ATOM 1041 O O . GLU A 1 129 ? -12.687 -6.818 17.278 1.00 95.31 129 GLU A O 1
ATOM 1046 N N . ASP A 1 130 ? -11.604 -8.630 16.506 1.00 96.56 130 ASP A N 1
ATOM 1047 C CA . ASP A 1 130 ? -11.248 -9.170 17.818 1.00 96.56 130 ASP A CA 1
ATOM 1048 C C . ASP A 1 130 ? -10.283 -8.242 18.566 1.00 96.56 130 ASP A C 1
ATOM 1050 O O . ASP A 1 130 ? -10.473 -7.962 19.758 1.00 96.56 130 ASP A O 1
ATOM 1054 N N . GLU A 1 131 ? -9.286 -7.689 17.869 1.00 95.81 131 GLU A N 1
ATOM 1055 C CA . GLU A 1 131 ? -8.397 -6.668 18.425 1.00 95.81 131 GLU A CA 1
ATOM 1056 C C . GLU A 1 131 ? -9.184 -5.412 18.836 1.00 95.81 131 GLU A C 1
ATOM 1058 O O . GLU A 1 131 ? -9.031 -4.921 19.959 1.00 95.81 131 GLU A O 1
ATOM 1063 N N . ASN A 1 132 ? -10.078 -4.915 17.976 1.00 96.38 132 ASN A N 1
ATOM 1064 C CA . ASN A 1 132 ? -10.925 -3.762 18.288 1.00 96.38 132 ASN A CA 1
ATOM 1065 C C . ASN A 1 132 ? -11.740 -3.992 19.563 1.00 96.38 132 ASN A C 1
ATOM 1067 O O . ASN A 1 132 ? -11.732 -3.146 20.461 1.00 96.38 132 ASN A O 1
ATOM 1071 N N . LYS A 1 133 ? -12.382 -5.160 19.681 1.00 96.38 133 LYS A N 1
ATOM 1072 C CA . LYS A 1 133 ? -13.165 -5.543 20.860 1.00 96.38 133 LYS A CA 1
ATOM 1073 C C . LYS A 1 133 ? -12.305 -5.581 22.121 1.00 96.38 133 LYS A C 1
ATOM 1075 O O . LYS A 1 133 ? -12.710 -5.039 23.149 1.00 96.38 133 LYS A O 1
ATOM 1080 N N . LYS A 1 134 ? -11.106 -6.170 22.046 1.00 96.44 134 LYS A N 1
ATOM 1081 C CA . LYS A 1 134 ? -10.149 -6.231 23.163 1.00 96.44 134 LYS A CA 1
ATOM 1082 C C . LYS A 1 134 ? -9.715 -4.842 23.638 1.00 96.44 134 LYS A C 1
ATOM 1084 O O . LYS A 1 134 ? -9.491 -4.646 24.830 1.00 96.44 134 LYS A O 1
ATOM 1089 N N . HIS A 1 135 ? -9.613 -3.885 22.719 1.00 93.81 135 HIS A N 1
ATOM 1090 C CA . HIS A 1 135 ? -9.178 -2.517 22.997 1.00 93.81 135 HIS A CA 1
ATOM 1091 C C . HIS A 1 135 ? -10.329 -1.510 23.168 1.00 93.81 135 HIS A C 1
ATOM 1093 O O . HIS A 1 135 ? -10.072 -0.318 23.331 1.00 93.81 135 HIS A O 1
ATOM 1099 N N . GLY A 1 136 ? -11.587 -1.967 23.168 1.00 94.06 136 GLY A N 1
ATOM 1100 C CA . GLY A 1 136 ? -12.762 -1.111 23.357 1.00 94.06 136 GLY A CA 1
ATOM 1101 C C . GLY A 1 136 ? -13.026 -0.134 22.205 1.00 94.06 136 GLY A C 1
ATOM 1102 O O . GLY A 1 136 ? -13.700 0.876 22.409 1.00 94.06 136 GLY A O 1
ATOM 1103 N N . VAL A 1 137 ? -12.500 -0.418 21.010 1.00 91.62 137 VAL A N 1
ATOM 1104 C CA . VAL A 1 137 ? -12.800 0.327 19.782 1.00 91.62 137 VAL A CA 1
ATOM 1105 C C . VAL A 1 137 ? -14.182 -0.116 19.302 1.00 91.62 137 VAL A C 1
ATOM 1107 O O . VAL A 1 137 ? -14.408 -1.305 19.085 1.00 91.62 137 VAL A O 1
ATOM 1110 N N . LYS A 1 138 ? -15.111 0.837 19.201 1.00 75.94 138 LYS A N 1
ATOM 1111 C CA . LYS A 1 138 ? -16.498 0.615 18.767 1.00 75.94 138 LYS A CA 1
ATOM 1112 C C . LYS A 1 138 ? -16.667 0.940 17.296 1.00 75.94 138 LYS A C 1
ATOM 1114 O O . LYS A 1 138 ? -15.952 1.854 16.833 1.00 75.94 138 LYS A O 1
#

pLDDT: mean 80.89, std 20.35, range [24.67, 97.5]

Organism: NCBI:txid1070528

Radius of gyration: 16.59 Å; chains: 1; bounding box: 35×42×51 Å

Secondary structure (DSSP, 8-state):
-----------S---B-TT--GGG-TTTT---GGG-HHHHHTSPBP-SPPEEPEESSSBEEEE-TTT--EEE--TT-EE--TTTTTGGGTTPBEEEE--TTHHHHHHHHTTS-GGG--B-TT--HHHHHHHHHHTT--

Sequence (138 aa):
MYLAGTNRIIDTGDTYFAEISKDNIAGSKVAIKFLQRDTILNLPVYDGKPLKARINFARWVVGCPNCGNAEYAFEDKLFLCSQCKNSDIQGRVRKVKMPNNRKQIEDALKNRFIKNRHWFPEETITDLEDENKKHGVK

Foldseek 3Di:
DDDDPPPPQAALADDFLPPDDPPPDPPRGDPPVCSHPVNQVPFAADPDDAFEWWAALRFTWTADPPPRDITGHYPVQWDADPPCCPVVRPNHIGGYDYDPPSVLLSVLQVQPRSNPSIGDPVDDSVNSNVVCVVVVRD